Protein AF-A0A1V4UXE9-F1 (afdb_monomer_lite)

pLDDT: mean 75.77, std 18.24, range [39.28, 94.31]

Structure (mmCIF, N/CA/C/O backbone):
data_AF-A0A1V4UXE9-F1
#
_entry.id   AF-A0A1V4UXE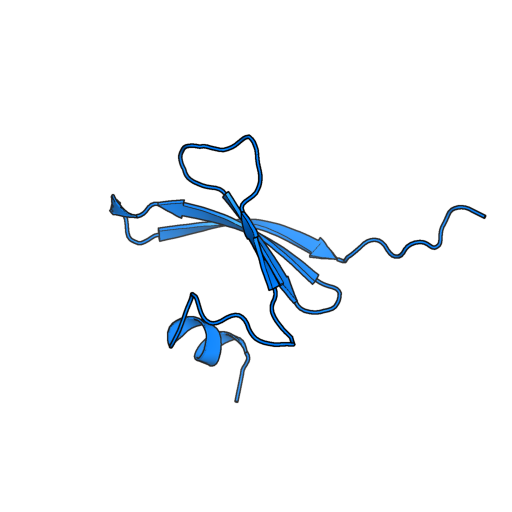9-F1
#
loop_
_atom_site.group_PDB
_atom_site.id
_atom_site.type_symbol
_atom_site.label_atom_id
_atom_site.label_alt_id
_atom_site.label_comp_id
_atom_site.label_asym_id
_atom_site.label_entity_id
_atom_site.label_seq_id
_atom_site.pdbx_PDB_ins_code
_atom_site.Cartn_x
_atom_site.Cartn_y
_atom_site.Cartn_z
_atom_site.occupancy
_atom_site.B_iso_or_equiv
_atom_site.auth_seq_id
_atom_site.auth_comp_id
_atom_site.auth_asym_id
_atom_site.auth_atom_id
_atom_site.pdbx_PDB_model_num
ATOM 1 N N . MET A 1 1 ? -6.649 -15.936 -13.170 1.00 46.66 1 MET A N 1
ATOM 2 C CA . MET A 1 1 ? -7.294 -15.073 -12.156 1.00 46.66 1 MET A CA 1
ATOM 3 C C . MET A 1 1 ? -6.355 -13.908 -11.882 1.00 46.66 1 MET A C 1
ATOM 5 O O . MET A 1 1 ? -5.150 -14.129 -11.878 1.00 46.66 1 MET A O 1
ATOM 9 N N . GLY A 1 2 ? -6.863 -12.675 -11.830 1.00 44.78 2 GLY A N 1
ATOM 10 C CA . GLY A 1 2 ? -6.029 -11.466 -11.827 1.00 44.78 2 GLY A CA 1
ATOM 11 C C . GLY A 1 2 ? -5.558 -11.073 -10.427 1.00 44.78 2 GLY A C 1
ATOM 12 O O . GLY A 1 2 ? -6.336 -11.140 -9.480 1.00 44.78 2 GLY A O 1
ATOM 13 N N . ALA A 1 3 ? -4.315 -10.595 -10.309 1.00 53.34 3 ALA A N 1
ATOM 14 C CA . ALA A 1 3 ? -3.691 -10.195 -9.040 1.00 53.34 3 ALA A CA 1
ATOM 15 C C . ALA A 1 3 ? -4.544 -9.214 -8.204 1.00 53.34 3 ALA A C 1
ATOM 17 O O . ALA A 1 3 ? -4.530 -9.269 -6.979 1.00 53.34 3 ALA A O 1
ATOM 18 N N . MET A 1 4 ? -5.344 -8.366 -8.860 1.00 49.34 4 MET A N 1
ATOM 19 C CA . MET A 1 4 ? -6.237 -7.398 -8.208 1.00 49.34 4 MET A CA 1
ATOM 20 C C . MET A 1 4 ? -7.370 -8.056 -7.403 1.00 49.34 4 MET A C 1
ATOM 22 O O . MET A 1 4 ? -7.700 -7.594 -6.317 1.00 49.34 4 MET A O 1
ATOM 26 N N . GLN A 1 5 ? -7.943 -9.154 -7.905 1.00 54.22 5 GLN A N 1
ATOM 27 C CA . GLN A 1 5 ? -9.037 -9.873 -7.232 1.00 54.22 5 GLN A CA 1
ATOM 28 C C . GLN A 1 5 ? -8.542 -10.634 -5.996 1.00 54.22 5 GLN A C 1
ATOM 30 O O . GLN A 1 5 ? -9.308 -10.916 -5.077 1.00 54.22 5 GLN A O 1
ATOM 35 N N . GLU A 1 6 ? -7.252 -10.964 -5.959 1.00 50.00 6 GLU A N 1
ATOM 36 C CA . GLU A 1 6 ? -6.647 -11.697 -4.851 1.00 50.00 6 GLU A CA 1
ATOM 37 C C . GLU A 1 6 ? -6.223 -10.793 -3.689 1.00 50.00 6 GLU A C 1
ATOM 39 O O . GLU A 1 6 ? -6.273 -11.242 -2.546 1.00 50.00 6 GLU A O 1
ATOM 44 N N . ILE A 1 7 ? -5.871 -9.531 -3.963 1.00 57.03 7 ILE A N 1
ATOM 45 C CA . ILE A 1 7 ? -5.554 -8.518 -2.941 1.00 57.03 7 ILE A CA 1
ATOM 46 C C . ILE A 1 7 ? -6.796 -8.180 -2.101 1.00 57.03 7 ILE A C 1
ATOM 48 O O . ILE A 1 7 ? -6.685 -8.000 -0.893 1.00 57.03 7 ILE A O 1
ATOM 52 N N . GLN A 1 8 ? -7.990 -8.169 -2.707 1.00 57.50 8 GLN A N 1
ATOM 53 C CA . GLN A 1 8 ? -9.241 -7.881 -1.993 1.00 57.50 8 GLN A CA 1
ATOM 54 C C . GLN A 1 8 ? -9.641 -8.947 -0.964 1.00 57.50 8 GLN A C 1
ATOM 56 O O . GLN A 1 8 ? -10.373 -8.635 -0.031 1.00 57.50 8 GLN A O 1
ATOM 61 N N . ARG A 1 9 ? -9.213 -10.205 -1.131 1.00 54.75 9 ARG A N 1
ATOM 62 C CA . ARG A 1 9 ? -9.651 -11.306 -0.257 1.00 54.75 9 ARG A CA 1
ATOM 63 C C . ARG A 1 9 ? -8.875 -11.407 1.050 1.00 54.75 9 ARG A C 1
ATOM 65 O O . ARG A 1 9 ? -9.405 -11.978 1.993 1.00 54.75 9 ARG A O 1
ATOM 72 N N . ASP A 1 10 ? -7.631 -10.935 1.085 1.00 54.66 10 ASP A N 1
ATOM 73 C CA . ASP A 1 10 ? -6.758 -11.127 2.243 1.00 54.66 10 ASP A CA 1
ATOM 74 C C . ASP A 1 10 ? -5.575 -10.143 2.189 1.00 54.66 10 ASP A C 1
ATOM 76 O O . ASP A 1 10 ? -4.503 -10.455 1.666 1.00 54.66 10 ASP A O 1
ATOM 80 N N . L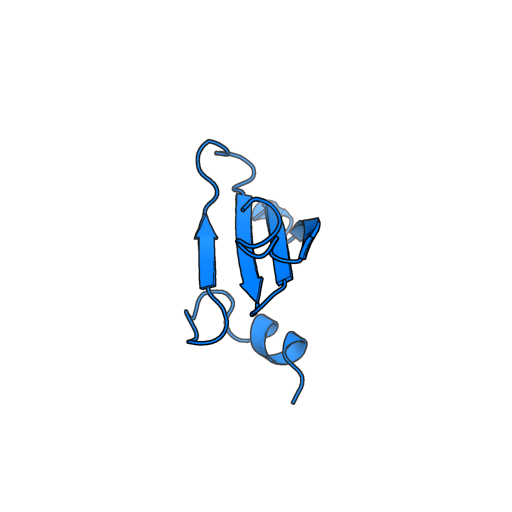EU A 1 11 ? -5.799 -8.916 2.675 1.00 53.31 11 LEU A N 1
ATOM 81 C CA . LEU A 1 11 ? -4.857 -7.788 2.568 1.00 53.31 11 LEU A CA 1
ATOM 82 C C . LEU A 1 11 ? -3.527 -8.016 3.311 1.00 53.31 11 LEU A C 1
ATOM 84 O O . LEU A 1 11 ? -2.542 -7.339 3.021 1.00 53.31 11 LEU A O 1
ATOM 88 N N . LEU A 1 12 ? -3.487 -8.952 4.264 1.00 51.66 12 LEU A N 1
ATOM 89 C CA . LEU A 1 12 ? -2.368 -9.125 5.200 1.00 51.66 12 LEU A CA 1
ATOM 90 C C . LEU A 1 12 ? -1.579 -10.422 4.996 1.00 51.66 12 LEU A C 1
ATOM 92 O O . LEU A 1 12 ? -0.542 -10.620 5.634 1.00 51.66 12 LEU A O 1
ATOM 96 N N . ARG A 1 13 ? -2.024 -11.319 4.109 1.00 51.91 13 ARG A N 1
ATOM 97 C CA . ARG A 1 13 ? -1.304 -12.569 3.862 1.00 51.91 13 ARG A CA 1
ATOM 98 C C . ARG A 1 13 ? -0.030 -12.284 3.070 1.00 51.91 13 ARG A C 1
ATOM 100 O O . ARG A 1 13 ? -0.087 -12.017 1.871 1.00 51.91 13 ARG A O 1
ATOM 107 N N . GLN A 1 14 ? 1.125 -12.400 3.727 1.00 48.31 14 GLN A N 1
ATOM 108 C CA . GLN A 1 14 ? 2.424 -12.405 3.052 1.00 48.31 14 GLN A CA 1
ATOM 109 C C . GLN A 1 14 ? 2.445 -13.552 2.038 1.00 48.31 14 GLN A C 1
ATOM 111 O O . GLN A 1 14 ? 2.267 -14.721 2.388 1.00 48.31 14 GLN A O 1
ATOM 116 N N . ARG A 1 15 ? 2.613 -13.219 0.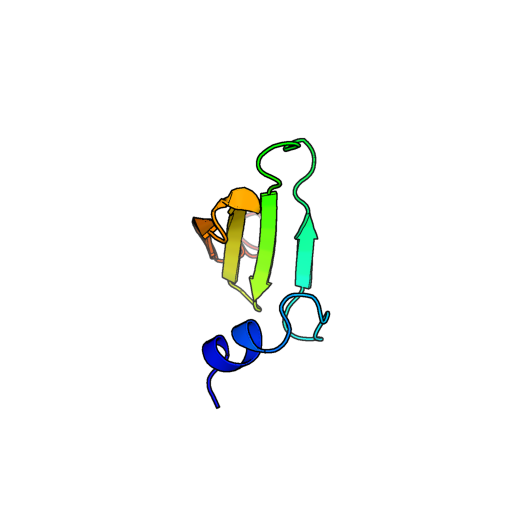759 1.00 58.88 15 ARG A N 1
ATOM 117 C CA . ARG A 1 15 ? 2.699 -14.199 -0.327 1.00 58.88 15 ARG A CA 1
ATOM 118 C C . ARG A 1 15 ? 4.098 -14.140 -0.930 1.00 58.88 15 ARG A C 1
ATOM 120 O O . ARG A 1 15 ? 4.677 -13.062 -0.989 1.00 58.88 15 ARG A O 1
ATOM 127 N N . PRO A 1 16 ? 4.630 -15.249 -1.468 1.00 54.19 16 PRO A N 1
ATOM 128 C CA . PRO A 1 16 ? 5.987 -15.282 -2.026 1.00 54.19 16 PRO A CA 1
ATOM 129 C C . PRO A 1 16 ? 6.226 -14.282 -3.177 1.00 54.19 16 PRO A C 1
ATOM 131 O O . PRO A 1 16 ? 7.369 -13.980 -3.495 1.00 54.19 16 PRO A O 1
ATOM 134 N N . VAL A 1 17 ? 5.161 -13.749 -3.790 1.00 57.34 17 VAL A N 1
ATOM 135 C CA . VAL A 1 17 ? 5.219 -12.785 -4.905 1.00 57.34 17 VAL A CA 1
ATOM 136 C C . VAL A 1 17 ? 4.987 -11.335 -4.448 1.00 57.34 17 VAL A C 1
ATOM 138 O O . VAL A 1 17 ? 5.270 -10.398 -5.197 1.00 57.34 17 VAL A O 1
ATOM 141 N N . VAL A 1 18 ? 4.461 -11.144 -3.232 1.00 68.25 18 VAL A N 1
ATOM 142 C CA . VAL A 1 18 ? 3.965 -9.860 -2.730 1.00 68.25 18 VAL A CA 1
ATOM 143 C C . VAL A 1 18 ? 4.470 -9.630 -1.310 1.00 68.25 18 VAL A C 1
ATOM 14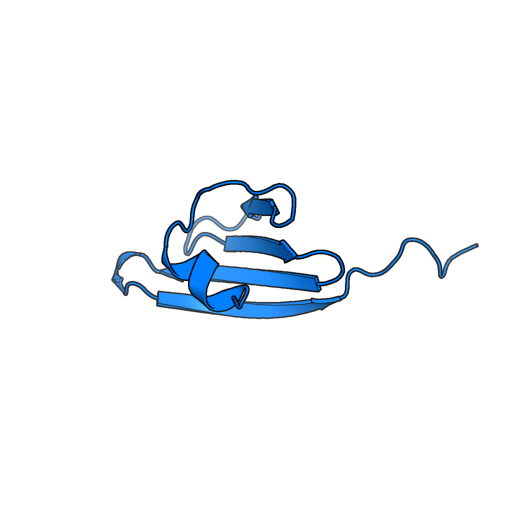5 O O . VAL A 1 18 ? 4.024 -10.277 -0.365 1.00 68.25 18 VAL A O 1
ATOM 148 N N . ASP A 1 19 ? 5.392 -8.682 -1.178 1.00 82.38 19 ASP A N 1
ATOM 149 C CA . ASP A 1 19 ? 5.982 -8.280 0.100 1.00 82.38 19 ASP A CA 1
ATOM 150 C C . ASP A 1 19 ? 5.494 -6.871 0.460 1.00 82.38 19 ASP A C 1
ATOM 152 O O . ASP A 1 19 ? 5.638 -5.938 -0.338 1.00 82.38 19 ASP A O 1
ATOM 156 N N . ILE A 1 20 ? 4.888 -6.728 1.640 1.00 88.75 20 ILE A N 1
ATOM 157 C CA . ILE A 1 20 ? 4.362 -5.465 2.164 1.00 88.75 20 ILE A CA 1
ATOM 158 C C . ILE A 1 20 ? 5.272 -5.012 3.298 1.00 88.75 20 ILE A C 1
ATOM 160 O O . ILE A 1 20 ? 5.391 -5.684 4.321 1.00 88.75 20 ILE A O 1
ATOM 164 N N . LEU A 1 21 ? 5.876 -3.836 3.142 1.00 90.31 21 LEU A N 1
ATOM 165 C CA . LEU A 1 21 ? 6.714 -3.226 4.170 1.00 90.31 21 LEU A CA 1
ATOM 166 C C . LEU A 1 21 ? 6.092 -1.935 4.686 1.00 90.31 21 LEU A C 1
ATOM 168 O O . LEU A 1 21 ? 5.752 -1.062 3.892 1.00 90.31 21 LEU A O 1
ATOM 172 N N . LYS A 1 22 ? 6.038 -1.758 6.008 1.00 90.25 22 LYS A N 1
ATOM 173 C CA . LYS A 1 22 ? 5.724 -0.455 6.606 1.00 90.25 22 LYS A CA 1
ATOM 174 C C . LYS A 1 22 ? 6.884 0.518 6.365 1.00 90.25 22 LYS A C 1
ATOM 176 O O . LYS A 1 22 ? 8.046 0.183 6.613 1.00 90.25 22 LYS A O 1
ATOM 181 N N . ILE A 1 23 ? 6.579 1.716 5.876 1.00 91.12 23 ILE A N 1
ATOM 182 C CA . ILE A 1 23 ? 7.561 2.787 5.684 1.00 91.12 23 ILE A CA 1
ATOM 183 C C . ILE A 1 23 ? 7.810 3.441 7.046 1.00 91.12 23 ILE A C 1
ATOM 185 O O . ILE A 1 23 ? 6.888 3.903 7.712 1.00 91.12 23 ILE A O 1
ATOM 189 N N . ARG A 1 24 ? 9.072 3.450 7.486 1.00 89.12 24 ARG A N 1
ATOM 190 C CA . ARG A 1 24 ? 9.469 4.067 8.760 1.00 89.12 24 ARG A CA 1
ATOM 191 C C . ARG A 1 24 ? 9.391 5.593 8.671 1.00 89.12 24 ARG A C 1
ATOM 193 O O . ARG A 1 24 ? 9.651 6.157 7.613 1.00 89.12 24 ARG A O 1
ATOM 200 N N . GLY A 1 25 ? 9.089 6.244 9.794 1.00 87.56 25 GLY A N 1
ATOM 201 C CA . GLY A 1 25 ? 9.041 7.708 9.896 1.00 87.56 25 GLY A CA 1
ATOM 202 C C . GLY A 1 25 ? 7.734 8.349 9.417 1.00 87.56 25 GLY A C 1
ATOM 203 O O . GLY A 1 25 ? 7.645 9.571 9.406 1.00 87.56 25 GLY A O 1
ATOM 204 N N . ARG A 1 26 ? 6.725 7.552 9.038 1.00 82.00 26 ARG A N 1
ATOM 205 C CA . ARG A 1 26 ? 5.344 8.017 8.861 1.00 82.00 26 ARG A CA 1
ATOM 206 C C . ARG A 1 26 ? 4.424 7.275 9.820 1.00 82.00 26 ARG A C 1
ATOM 208 O O . ARG A 1 26 ? 4.223 6.068 9.674 1.00 82.00 26 ARG A O 1
ATOM 215 N N . GLU A 1 27 ? 3.933 8.005 10.814 1.00 77.56 27 GLU A N 1
ATOM 216 C CA . GLU A 1 27 ? 3.091 7.464 11.881 1.00 77.56 27 GLU A CA 1
ATOM 217 C C . GLU A 1 27 ? 1.608 7.581 11.520 1.00 77.56 27 GLU A C 1
ATOM 219 O O . GLU A 1 27 ? 0.932 6.555 11.520 1.00 77.56 27 GLU A O 1
ATOM 224 N N . GLU A 1 28 ? 1.148 8.759 11.078 1.00 87.12 28 GLU A N 1
ATOM 225 C CA . GLU A 1 28 ? -0.243 8.998 10.669 1.00 87.12 28 GLU A CA 1
ATOM 226 C C . GLU A 1 28 ? -0.354 9.899 9.419 1.00 87.12 28 GLU A C 1
ATOM 228 O O . GLU A 1 28 ? 0.251 10.975 9.382 1.00 87.12 28 GLU A O 1
ATOM 233 N N . PRO A 1 29 ? -1.118 9.485 8.387 1.00 87.56 29 PRO A N 1
ATOM 234 C CA . PRO A 1 29 ? -1.607 8.120 8.173 1.00 87.56 29 PRO A CA 1
ATOM 235 C C . PRO A 1 29 ? -0.429 7.144 7.951 1.00 87.56 29 PRO A C 1
ATOM 237 O O . PRO A 1 29 ? 0.593 7.523 7.359 1.00 87.56 29 PRO A O 1
ATOM 240 N N . PRO A 1 30 ? -0.533 5.883 8.408 1.00 91.00 30 PRO A N 1
ATOM 241 C CA . PRO A 1 30 ? 0.537 4.910 8.251 1.00 91.00 30 PRO A CA 1
ATOM 242 C C . PRO A 1 30 ? 0.789 4.615 6.769 1.00 91.00 30 PRO A C 1
ATOM 244 O O . PRO A 1 30 ? -0.133 4.401 5.978 1.00 91.00 30 PRO A O 1
ATOM 247 N N . ALA A 1 31 ? 2.069 4.577 6.405 1.00 93.50 31 ALA A N 1
ATOM 248 C CA . ALA A 1 31 ? 2.507 4.372 5.033 1.00 93.50 31 ALA A CA 1
ATOM 249 C C . ALA A 1 31 ? 3.098 2.975 4.826 1.00 93.50 31 ALA A C 1
ATOM 251 O O . ALA A 1 31 ? 3.855 2.460 5.656 1.00 93.50 31 ALA A O 1
ATOM 252 N N . TYR A 1 32 ? 2.803 2.381 3.676 1.00 93.62 32 TYR A N 1
ATOM 253 C CA . TYR A 1 32 ? 3.221 1.035 3.309 1.00 93.62 32 TYR A CA 1
ATOM 254 C C . TYR A 1 32 ? 3.767 1.004 1.885 1.00 93.62 32 TYR A C 1
ATOM 256 O O . TYR A 1 32 ? 3.413 1.815 1.029 1.00 93.62 32 TYR A O 1
ATOM 264 N N . ARG A 1 33 ? 4.643 0.035 1.623 1.00 92.12 33 ARG A N 1
ATOM 265 C CA . ARG A 1 33 ? 5.189 -0.254 0.303 1.00 92.12 33 ARG A CA 1
ATOM 266 C C . ARG A 1 33 ? 4.871 -1.688 -0.089 1.00 92.12 33 ARG A C 1
ATOM 268 O O . ARG A 1 33 ? 5.395 -2.621 0.517 1.00 92.12 33 ARG A O 1
ATOM 275 N N . LEU A 1 34 ? 4.093 -1.841 -1.155 1.00 91.19 34 LEU A N 1
ATOM 276 C CA . LEU A 1 34 ? 3.858 -3.108 -1.836 1.00 91.19 34 LEU A CA 1
ATOM 277 C C . LEU A 1 34 ? 4.987 -3.361 -2.838 1.00 91.19 34 LEU A C 1
ATOM 279 O O . LEU A 1 34 ? 5.228 -2.541 -3.729 1.00 91.19 34 LEU A O 1
ATOM 283 N N . LYS A 1 35 ? 5.671 -4.496 -2.723 1.00 89.62 35 LYS A N 1
ATOM 284 C CA . LYS A 1 35 ? 6.611 -4.991 -3.733 1.00 89.62 35 LYS A CA 1
ATOM 285 C C . LYS A 1 35 ? 5.926 -6.071 -4.559 1.00 89.62 35 LYS A C 1
ATOM 287 O O . LYS A 1 35 ? 5.582 -7.121 -4.025 1.00 89.62 35 LYS A O 1
ATOM 292 N N . LEU A 1 36 ? 5.789 -5.825 -5.857 1.00 85.38 36 LEU A N 1
ATOM 293 C CA . LEU A 1 36 ? 5.240 -6.769 -6.826 1.00 85.38 36 LEU A CA 1
ATOM 294 C C . LEU A 1 36 ? 6.266 -6.971 -7.945 1.00 85.38 36 LEU A C 1
ATOM 296 O O . LEU A 1 36 ? 6.305 -6.221 -8.923 1.00 85.38 36 LEU A O 1
ATOM 300 N N . GLY A 1 37 ? 7.154 -7.952 -7.770 1.00 83.12 37 GLY A N 1
ATOM 301 C CA . GLY A 1 37 ? 8.264 -8.199 -8.693 1.00 83.12 37 GLY A CA 1
ATOM 302 C C . GLY A 1 37 ? 9.131 -6.951 -8.923 1.00 83.12 37 GLY A C 1
ATOM 303 O O . GLY A 1 37 ? 9.815 -6.471 -8.018 1.00 83.12 37 GLY A O 1
ATOM 304 N N . GLY A 1 38 ? 9.107 -6.426 -10.152 1.00 84.19 38 GLY A N 1
ATOM 305 C CA . GLY A 1 38 ? 9.835 -5.221 -10.559 1.00 84.19 38 GLY A CA 1
ATOM 306 C C . GLY A 1 38 ? 9.098 -3.902 -10.311 1.00 84.19 38 GLY A C 1
ATOM 307 O O . GLY A 1 38 ? 9.627 -2.862 -10.684 1.00 84.19 38 GLY A O 1
ATOM 308 N N . VAL A 1 39 ? 7.902 -3.908 -9.721 1.00 89.06 39 VAL A N 1
ATOM 309 C CA . VAL A 1 39 ? 7.095 -2.708 -9.449 1.00 89.06 39 VAL A CA 1
ATOM 310 C C . VAL A 1 39 ? 6.945 -2.508 -7.944 1.00 89.06 39 VAL A C 1
ATOM 312 O O . VAL A 1 39 ? 6.892 -3.459 -7.163 1.00 89.06 39 VAL A O 1
ATOM 315 N N . ARG A 1 40 ? 6.912 -1.245 -7.530 1.00 90.81 40 ARG A N 1
ATOM 316 C CA . ARG A 1 40 ? 6.717 -0.801 -6.154 1.00 90.81 40 ARG A CA 1
ATOM 317 C C . ARG A 1 40 ? 5.568 0.188 -6.115 1.00 90.81 40 ARG A C 1
ATOM 319 O O . ARG A 1 40 ? 5.507 1.084 -6.956 1.00 90.81 40 ARG A O 1
ATOM 326 N N . ILE A 1 41 ? 4.691 0.010 -5.138 1.00 93.00 41 ILE A N 1
ATOM 327 C CA . ILE A 1 41 ? 3.556 0.895 -4.886 1.00 93.00 41 ILE A CA 1
ATOM 328 C C . ILE A 1 41 ? 3.680 1.399 -3.457 1.00 93.00 41 ILE A C 1
ATOM 330 O O . ILE A 1 41 ? 3.795 0.592 -2.539 1.00 93.00 41 ILE A O 1
ATOM 334 N N . GLU A 1 42 ? 3.685 2.712 -3.279 1.00 93.56 42 GLU A N 1
ATOM 335 C CA . GLU A 1 42 ? 3.621 3.361 -1.970 1.00 93.56 42 GLU A CA 1
ATOM 336 C C . GLU A 1 42 ? 2.211 3.881 -1.746 1.00 93.56 42 GLU A C 1
ATOM 338 O O . GLU A 1 42 ? 1.643 4.535 -2.626 1.00 93.56 42 GLU A O 1
ATOM 343 N N . TYR A 1 43 ? 1.646 3.548 -0.592 1.00 94.31 43 TYR A N 1
ATOM 344 C CA . TYR A 1 43 ? 0.274 3.882 -0.256 1.00 94.31 43 TYR A CA 1
ATOM 345 C C . TYR A 1 43 ? 0.108 4.197 1.230 1.00 94.31 43 TYR A C 1
ATOM 347 O O . TYR A 1 43 ? 0.870 3.719 2.075 1.00 94.31 43 TYR A O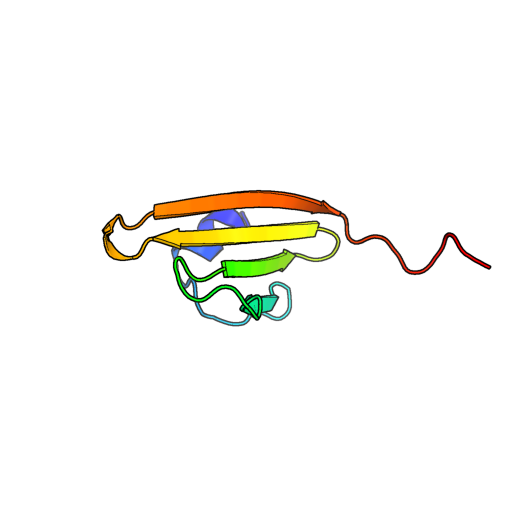 1
ATOM 355 N N . LEU A 1 44 ? -0.912 4.996 1.521 1.00 93.31 44 LEU A N 1
ATOM 356 C CA . LEU A 1 44 ? -1.363 5.368 2.856 1.00 93.31 44 LEU A CA 1
ATOM 357 C C . LEU A 1 44 ? -2.683 4.656 3.147 1.00 93.31 44 LEU A C 1
ATOM 359 O O . LEU A 1 44 ? -3.498 4.481 2.236 1.00 93.31 44 LEU A O 1
ATOM 363 N N . ILE A 1 45 ? -2.890 4.261 4.400 1.00 89.00 45 ILE A N 1
ATOM 364 C CA . ILE A 1 45 ? -4.163 3.706 4.874 1.00 89.00 45 ILE A CA 1
ATOM 365 C C . ILE A 1 45 ? -4.828 4.738 5.783 1.00 89.00 45 ILE A C 1
ATOM 367 O O . ILE A 1 45 ? -4.238 5.149 6.778 1.00 89.00 45 ILE A O 1
ATOM 371 N N . PHE A 1 46 ? -6.054 5.122 5.442 1.00 89.62 46 PHE A N 1
ATOM 372 C CA . PHE A 1 46 ? -6.948 5.894 6.300 1.00 89.62 46 PHE A CA 1
ATOM 373 C C . PHE A 1 46 ? -8.027 4.939 6.814 1.00 89.62 46 PHE A C 1
ATOM 375 O O . PHE A 1 46 ? -8.975 4.629 6.090 1.00 89.62 46 PHE A O 1
ATOM 382 N N . GLU A 1 47 ? -7.840 4.408 8.026 1.00 83.94 47 GLU A N 1
ATOM 383 C CA . GLU A 1 47 ? -8.724 3.373 8.587 1.00 83.94 47 GLU A CA 1
ATOM 384 C C . GLU A 1 47 ? -10.149 3.896 8.809 1.00 83.94 47 GLU A C 1
ATOM 386 O O . GLU A 1 47 ? -11.105 3.217 8.436 1.00 83.94 47 GLU A O 1
ATOM 391 N N . ASP A 1 48 ? -10.287 5.132 9.299 1.00 88.75 48 ASP A N 1
ATOM 392 C CA . ASP A 1 48 ? -11.584 5.774 9.563 1.00 88.75 48 ASP A CA 1
ATOM 393 C C . ASP A 1 48 ? -12.440 5.936 8.298 1.00 88.75 48 ASP A C 1
ATOM 395 O O . ASP A 1 48 ? -13.666 5.847 8.335 1.00 88.75 48 ASP A O 1
ATOM 399 N N . GLU A 1 49 ? -11.785 6.145 7.158 1.00 88.94 49 GLU A N 1
ATOM 400 C CA . GLU A 1 49 ? -12.432 6.369 5.864 1.00 88.94 49 GLU A CA 1
ATOM 401 C C . GLU A 1 49 ? -12.476 5.099 5.002 1.00 88.94 49 GLU A C 1
ATOM 403 O O . GLU A 1 49 ? -12.925 5.147 3.855 1.00 88.94 49 GLU A O 1
ATOM 408 N N . ASN A 1 50 ? -11.968 3.970 5.516 1.00 85.62 50 ASN A N 1
ATOM 409 C CA . ASN A 1 50 ? -11.768 2.721 4.776 1.00 85.62 50 ASN A CA 1
ATOM 410 C C . ASN A 1 50 ? -11.136 2.952 3.385 1.00 85.62 50 ASN A C 1
ATOM 412 O O . ASN A 1 50 ? -11.549 2.373 2.375 1.00 85.62 50 ASN A O 1
ATOM 416 N N . THR A 1 51 ? -10.159 3.861 3.329 1.00 89.12 51 THR A N 1
ATOM 417 C CA . THR A 1 51 ? -9.606 4.395 2.082 1.00 89.12 51 THR A CA 1
ATOM 418 C C . THR A 1 51 ? -8.108 4.126 1.993 1.00 89.12 51 THR A C 1
ATOM 420 O O . THR A 1 51 ? -7.348 4.346 2.936 1.00 89.12 51 THR A O 1
ATOM 423 N N . ILE A 1 52 ? -7.670 3.661 0.820 1.00 91.12 52 ILE A N 1
ATOM 424 C CA . ILE A 1 52 ? -6.254 3.499 0.480 1.00 91.12 52 ILE A CA 1
ATOM 425 C C . ILE A 1 52 ? -5.877 4.578 -0.528 1.00 91.12 52 ILE A C 1
ATOM 427 O O . ILE A 1 52 ? -6.387 4.594 -1.650 1.00 91.12 52 ILE A O 1
ATOM 431 N N . TYR A 1 53 ? -4.943 5.447 -0.152 1.00 93.88 53 TYR A N 1
ATOM 432 C CA . TYR A 1 53 ? -4.418 6.476 -1.043 1.00 93.88 53 TYR A CA 1
ATOM 433 C C . TYR A 1 53 ? -3.083 6.034 -1.636 1.00 93.88 53 TYR A C 1
ATOM 435 O O . TYR A 1 53 ? -2.103 5.857 -0.914 1.00 93.88 53 TYR A O 1
ATOM 443 N N . VAL A 1 54 ? -3.028 5.858 -2.957 1.00 93.94 54 VAL A N 1
ATOM 444 C CA . VAL A 1 54 ? -1.789 5.504 -3.662 1.00 93.94 54 VAL A CA 1
ATOM 445 C C . VAL A 1 54 ? -0.988 6.774 -3.932 1.00 93.94 54 VAL A C 1
ATOM 447 O O . VAL A 1 54 ? -1.345 7.563 -4.802 1.00 93.94 54 VAL A O 1
ATOM 450 N N . GLU A 1 55 ? 0.123 6.955 -3.218 1.00 93.12 55 GLU A N 1
ATOM 451 C CA . GLU A 1 55 ? 1.007 8.104 -3.428 1.00 93.12 55 GLU A CA 1
ATOM 452 C C . GLU A 1 55 ? 1.811 7.947 -4.720 1.00 93.12 55 GLU A C 1
ATOM 454 O O . GLU A 1 55 ? 1.946 8.897 -5.495 1.00 93.12 55 GLU A O 1
ATOM 459 N N . ARG A 1 56 ? 2.405 6.763 -4.941 1.00 92.06 56 ARG A N 1
ATOM 460 C CA . ARG A 1 56 ? 3.359 6.540 -6.039 1.00 92.06 56 ARG A CA 1
ATOM 461 C C . ARG A 1 56 ? 3.378 5.102 -6.535 1.00 92.06 56 ARG A C 1
ATOM 463 O O . ARG A 1 56 ? 3.344 4.159 -5.750 1.00 92.06 56 ARG A O 1
ATOM 470 N N . ILE A 1 57 ? 3.565 4.948 -7.846 1.00 92.31 57 ILE A N 1
ATOM 471 C CA . ILE A 1 57 ? 3.859 3.672 -8.508 1.00 92.31 57 ILE A CA 1
ATOM 472 C C . ILE A 1 57 ? 5.146 3.839 -9.314 1.00 92.31 57 ILE A C 1
ATOM 474 O O . ILE A 1 57 ? 5.249 4.737 -10.148 1.00 92.31 57 ILE A O 1
ATOM 478 N N . PHE A 1 58 ? 6.138 2.984 -9.076 1.00 89.94 58 PHE A N 1
ATOM 479 C CA . PHE A 1 58 ? 7.427 3.070 -9.761 1.00 89.94 58 PHE A CA 1
ATOM 480 C C . PHE A 1 58 ? 8.073 1.701 -9.964 1.00 89.94 58 PHE A C 1
ATOM 482 O O . PHE A 1 58 ? 7.856 0.758 -9.203 1.00 89.94 58 PHE A O 1
ATOM 489 N N . LYS A 1 59 ? 8.910 1.581 -10.999 1.00 87.50 59 LYS A N 1
ATOM 490 C CA . LYS A 1 59 ? 9.722 0.379 -11.211 1.00 87.50 59 LYS A CA 1
ATOM 491 C C . LYS A 1 59 ? 10.871 0.326 -10.208 1.00 87.50 59 LYS A C 1
ATOM 493 O O . LYS A 1 59 ? 11.435 1.350 -9.818 1.00 87.50 59 LYS A O 1
ATOM 498 N N . ARG A 1 60 ? 11.278 -0.881 -9.823 1.00 84.19 60 ARG A N 1
ATOM 499 C CA . ARG A 1 60 ? 12.547 -1.106 -9.149 1.00 84.19 60 ARG A CA 1
ATOM 500 C C . ARG A 1 60 ? 13.660 -0.634 -10.073 1.00 84.19 60 ARG A C 1
ATOM 502 O O . ARG A 1 60 ? 13.877 -1.249 -11.108 1.00 84.19 60 ARG A O 1
ATOM 509 N N . LYS A 1 61 ? 14.377 0.426 -9.682 1.00 76.56 61 LYS A N 1
ATOM 510 C CA . LYS A 1 61 ? 15.700 0.696 -10.252 1.00 76.56 61 LYS A CA 1
ATOM 511 C C . LYS A 1 61 ? 16.551 -0.559 -10.020 1.00 76.56 61 LYS A C 1
ATOM 513 O O . LYS A 1 61 ? 16.655 -1.009 -8.875 1.00 76.56 61 LYS A O 1
ATOM 518 N N . GLY A 1 62 ? 17.003 -1.192 -11.101 1.00 62.03 62 GLY A N 1
ATOM 519 C CA . GLY A 1 62 ? 17.954 -2.301 -11.030 1.00 62.03 62 GLY A CA 1
ATOM 520 C C . GLY A 1 62 ? 19.313 -1.785 -10.557 1.00 62.03 62 GLY A C 1
ATOM 521 O O . GLY A 1 62 ? 19.618 -0.616 -10.768 1.00 62.03 62 GLY A O 1
ATOM 522 N N . ASP A 1 63 ? 20.120 -2.638 -9.927 1.00 53.75 63 A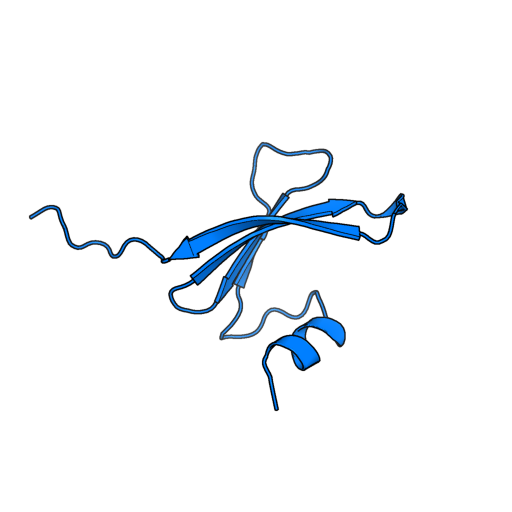SP A N 1
ATOM 523 C CA . ASP A 1 63 ? 21.483 -2.324 -9.449 1.00 53.75 63 ASP A CA 1
ATOM 524 C C . ASP A 1 63 ? 22.514 -2.109 -10.581 1.00 53.75 63 ASP A C 1
ATOM 526 O O . ASP A 1 63 ? 23.707 -2.304 -10.389 1.00 53.75 63 ASP A O 1
ATOM 530 N N . SER A 1 64 ? 22.095 -1.730 -11.787 1.00 46.59 64 SER A N 1
ATOM 531 C CA . SER A 1 64 ? 22.988 -1.663 -12.944 1.00 46.59 64 SER A CA 1
ATOM 532 C C . SER A 1 64 ? 22.718 -0.410 -13.754 1.00 46.59 64 SER A C 1
ATOM 534 O O . SER A 1 64 ? 22.011 -0.479 -14.744 1.00 46.59 64 SER A O 1
ATOM 536 N N . ASP A 1 65 ? 23.277 0.711 -13.304 1.00 42.06 65 ASP A N 1
ATOM 537 C CA . ASP A 1 65 ? 23.685 1.824 -14.182 1.00 42.06 65 ASP A CA 1
ATOM 538 C C . ASP A 1 65 ? 24.933 2.559 -13.637 1.00 42.06 65 ASP A C 1
ATOM 540 O O . ASP A 1 65 ? 25.294 3.628 -14.115 1.00 42.06 65 ASP A O 1
ATOM 544 N N . TYR A 1 66 ? 25.632 1.979 -12.649 1.00 39.28 66 TYR A N 1
ATOM 545 C CA . TYR A 1 66 ? 26.917 2.482 -12.155 1.00 39.28 66 TYR A CA 1
ATOM 546 C C . TYR A 1 66 ? 27.907 1.321 -11.994 1.00 39.28 66 TYR A C 1
ATOM 548 O O . TYR A 1 66 ? 28.035 0.733 -10.919 1.00 39.28 66 TYR A O 1
ATOM 556 N N . ARG A 1 67 ? 28.592 0.978 -13.086 1.00 45.78 67 ARG A N 1
ATOM 557 C CA . ARG A 1 67 ? 29.921 0.358 -13.077 1.00 45.78 67 ARG A CA 1
ATOM 558 C C . ARG A 1 67 ? 30.757 0.986 -14.175 1.00 45.78 67 ARG A C 1
ATOM 560 O O . ARG A 1 67 ? 30.195 1.167 -15.275 1.00 45.78 67 ARG A O 1
#

Secondary structure (DSSP, 8-state):
--HHHHHTT-TT--BTTEEEEEPTT-TTTTEEEEEETTEEEEEEEETTTTEEEEEEEEE---S-S--

Foldseek 3Di:
DDPVVVCVPCVPDDDPQWDKDWDPPCDPQTWIWIDGPQKIWIWGQDPVVRDIGTPDIDGPDDPPDDD

Radius of gyration: 13.61 Å; chains: 1; bounding box: 42×24×26 Å

Sequence (67 aa):
MGAMQEIQRDLLRQRPVVDILKIRGREEPPAYRLKLGGVRIEYLIFEDENTIYVERIFKRKGDSDYR